Protein AF-F0G0K8-F1 (afdb_monomer_lite)

Secondary structure (DSSP, 8-state):
-----TT-PPEEEEESSHHHHHHH-BTTEEEEE-SSHHHHHHHHHHHHTT--SEEEE--PPPP-

pLDDT: mean 90.39, std 13.21, range [41.84, 98.25]

Structure (mmCIF, N/CA/C/O backbone):
data_AF-F0G0K8-F1
#
_entry.id   AF-F0G0K8-F1
#
loop_
_atom_site.group_PDB
_atom_site.id
_atom_site.type_symbol
_atom_site.label_atom_id
_atom_site.label_alt_id
_atom_site.label_comp_id
_atom_site.label_asym_id
_atom_site.label_entity_id
_atom_site.label_seq_id
_atom_site.pdbx_PDB_ins_code
_atom_site.Cartn_x
_atom_site.Cartn_y
_atom_site.Cartn_z
_atom_site.occupancy
_atom_site.B_iso_or_equiv
_atom_site.auth_seq_id
_atom_site.auth_comp_id
_atom_site.auth_asym_id
_atom_site.auth_atom_id
_atom_site.pdbx_PDB_model_num
ATOM 1 N N . MET A 1 1 ? 0.758 -10.070 21.422 1.00 41.84 1 MET A N 1
ATOM 2 C CA . MET A 1 1 ? 0.032 -8.818 21.707 1.00 41.84 1 MET A CA 1
ATOM 3 C C . MET A 1 1 ? -0.553 -8.341 20.389 1.00 41.84 1 MET A C 1
ATOM 5 O O . MET A 1 1 ? 0.130 -7.673 19.635 1.00 41.84 1 MET A O 1
ATOM 9 N N . THR A 1 2 ? -1.739 -8.832 20.034 1.00 47.03 2 THR A N 1
ATOM 10 C CA . THR A 1 2 ? -2.461 -8.440 18.815 1.00 47.03 2 THR A CA 1
ATOM 11 C C . THR A 1 2 ? -3.620 -7.561 19.260 1.00 47.03 2 THR A C 1
ATOM 13 O O . THR A 1 2 ? -4.567 -8.075 19.860 1.00 47.03 2 THR A O 1
ATOM 16 N N . SER A 1 3 ? -3.517 -6.249 19.046 1.00 55.06 3 SER A N 1
ATOM 17 C CA . SER A 1 3 ? -4.619 -5.316 19.285 1.00 55.06 3 SER A CA 1
ATOM 18 C C . SER A 1 3 ? -5.762 -5.667 18.335 1.00 55.06 3 SER A C 1
ATOM 20 O O . SER A 1 3 ? -5.694 -5.428 17.132 1.00 55.06 3 SER A O 1
ATOM 22 N N . GLN A 1 4 ? -6.805 -6.296 18.873 1.00 52.62 4 GLN A N 1
ATOM 23 C CA . GLN A 1 4 ? -8.070 -6.475 18.176 1.00 52.62 4 GLN A CA 1
ATOM 24 C C . GLN A 1 4 ? -8.898 -5.203 18.377 1.00 52.62 4 GLN A C 1
ATOM 26 O O . GLN A 1 4 ? -9.433 -4.985 19.461 1.00 52.62 4 GLN A O 1
ATOM 31 N N . HIS A 1 5 ? -9.008 -4.366 17.345 1.00 58.28 5 HIS A N 1
ATOM 32 C CA . HIS A 1 5 ? -10.011 -3.302 17.296 1.00 58.28 5 HIS A CA 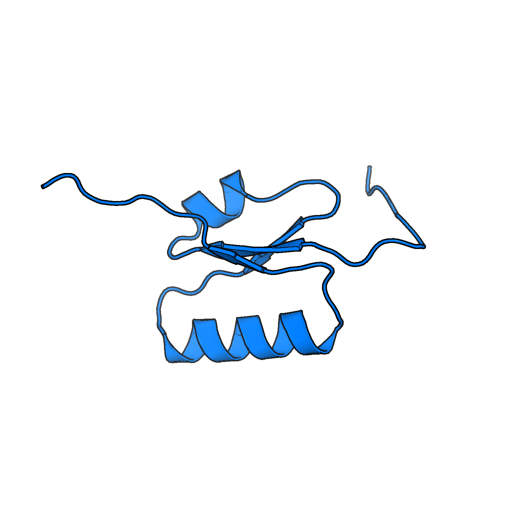1
ATOM 33 C C . HIS A 1 5 ? -11.217 -3.793 16.498 1.00 58.28 5 HIS A C 1
ATOM 35 O O . HIS A 1 5 ? -11.330 -3.582 15.292 1.00 58.28 5 HIS A O 1
ATOM 41 N N . THR A 1 6 ? -12.143 -4.462 17.178 1.00 61.62 6 THR A N 1
ATOM 42 C CA . THR A 1 6 ? -13.505 -4.682 16.681 1.00 61.62 6 THR A CA 1
ATOM 43 C C . THR A 1 6 ? -14.219 -3.329 16.580 1.00 61.62 6 THR A C 1
ATOM 45 O O . THR A 1 6 ? -14.860 -2.898 17.533 1.00 61.62 6 THR A O 1
ATOM 48 N N . GLY A 1 7 ? -14.058 -2.622 15.454 1.00 67.50 7 GLY A N 1
ATOM 49 C CA . GLY A 1 7 ? -14.851 -1.426 15.132 1.00 67.50 7 GLY A CA 1
ATOM 50 C C . GLY A 1 7 ? -14.264 -0.470 14.088 1.00 67.50 7 GLY A C 1
ATOM 51 O O . GLY A 1 7 ? -15.023 0.249 13.446 1.00 67.50 7 GLY A O 1
ATOM 52 N N . THR A 1 8 ? -12.947 -0.455 13.876 1.00 86.50 8 THR A N 1
ATOM 53 C CA . THR A 1 8 ? -12.294 0.505 12.966 1.00 86.50 8 THR A CA 1
ATOM 54 C C . THR A 1 8 ? -11.661 -0.204 11.775 1.00 86.50 8 THR A C 1
ATOM 56 O O . THR A 1 8 ? -10.794 -1.057 11.957 1.00 86.50 8 THR A O 1
ATOM 59 N N . LEU A 1 9 ? -12.085 0.162 10.560 1.00 95.81 9 LEU A N 1
ATOM 60 C CA . LEU A 1 9 ? -11.452 -0.291 9.317 1.00 95.81 9 LEU A CA 1
ATOM 61 C C . LEU A 1 9 ? -9.982 0.172 9.259 1.00 95.81 9 LEU A C 1
ATOM 63 O O . LEU A 1 9 ? -9.679 1.265 9.744 1.00 95.81 9 LEU A O 1
ATOM 67 N N . PRO A 1 10 ? -9.071 -0.612 8.657 1.00 96.81 10 PRO A N 1
ATOM 68 C CA . PRO A 1 10 ? -7.659 -0.254 8.590 1.00 96.81 10 PRO A CA 1
ATOM 69 C C . PRO A 1 10 ? -7.399 0.876 7.588 1.00 96.81 10 PRO A C 1
ATOM 71 O O . PRO A 1 10 ? -8.136 1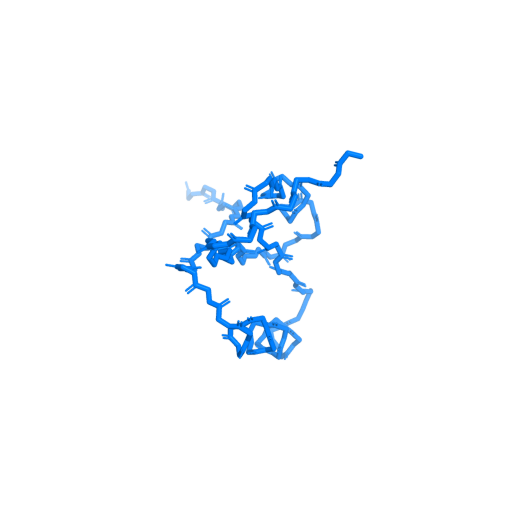.039 6.612 1.00 96.81 10 PRO A O 1
ATOM 74 N N . VAL A 1 11 ? -6.304 1.611 7.773 1.00 97.75 11 VAL A N 1
ATOM 75 C CA . VAL A 1 11 ? -5.685 2.392 6.690 1.00 97.75 11 VAL A CA 1
ATOM 76 C C . VAL A 1 11 ? -4.777 1.463 5.890 1.00 97.75 11 VAL A C 1
ATOM 78 O O . VAL A 1 11 ? -3.949 0.760 6.469 1.00 97.75 11 VAL A O 1
ATOM 81 N N . ILE A 1 12 ? -4.907 1.462 4.564 1.00 98.25 12 ILE A N 1
ATOM 82 C CA . ILE A 1 12 ? -4.009 0.709 3.686 1.00 98.25 12 ILE A CA 1
ATOM 83 C C . ILE A 1 12 ? -2.816 1.598 3.325 1.00 98.25 12 ILE A C 1
ATOM 85 O O . ILE A 1 12 ? -2.977 2.619 2.656 1.00 98.25 12 ILE A O 1
ATOM 89 N N . ALA A 1 13 ? -1.616 1.204 3.743 1.00 98.19 13 ALA A N 1
ATOM 90 C CA . ALA A 1 13 ? -0.374 1.846 3.327 1.00 98.19 13 ALA A CA 1
ATOM 91 C C . ALA A 1 13 ? 0.211 1.112 2.115 1.00 98.19 13 ALA A C 1
ATOM 93 O O . ALA A 1 13 ? 0.649 -0.034 2.226 1.00 98.19 13 ALA A O 1
ATOM 94 N N . VAL A 1 14 ? 0.219 1.771 0.958 1.00 97.81 14 VAL A N 1
ATOM 95 C CA . VAL A 1 14 ? 0.754 1.238 -0.300 1.00 97.81 14 VAL A CA 1
ATOM 96 C C . VAL A 1 14 ? 2.199 1.686 -0.452 1.00 97.81 14 VAL A C 1
ATOM 98 O O . VAL A 1 14 ? 2.474 2.886 -0.416 1.00 97.81 14 VAL A O 1
ATOM 101 N N . THR A 1 15 ? 3.119 0.738 -0.625 1.00 96.69 15 THR A N 1
ATOM 102 C CA . THR A 1 15 ? 4.557 1.024 -0.724 1.00 96.69 15 THR A CA 1
ATOM 103 C C . THR A 1 15 ? 5.207 0.322 -1.916 1.00 96.69 15 THR A C 1
ATOM 105 O O . THR A 1 15 ? 4.696 -0.680 -2.426 1.00 96.69 15 THR A O 1
ATOM 108 N N . GLY A 1 16 ? 6.357 0.829 -2.368 1.00 92.38 16 GLY A N 1
ATOM 109 C CA . GLY A 1 16 ? 7.109 0.246 -3.485 1.00 92.38 16 GLY A CA 1
ATOM 110 C C . GLY A 1 16 ? 8.028 -0.902 -3.060 1.00 92.38 16 GLY A C 1
ATOM 111 O O . GLY A 1 16 ? 8.306 -1.812 -3.842 1.00 92.38 16 GLY A O 1
ATOM 112 N N . MET A 1 17 ? 8.495 -0.889 -1.808 1.00 92.88 17 MET A N 1
ATOM 113 C CA . MET A 1 17 ? 9.498 -1.827 -1.300 1.00 92.88 17 MET A CA 1
ATOM 114 C C . MET A 1 17 ? 9.079 -2.509 0.003 1.00 92.88 17 MET A C 1
ATOM 116 O O . MET A 1 17 ? 8.398 -1.934 0.850 1.00 92.88 17 MET A O 1
ATOM 120 N N . ALA A 1 18 ? 9.602 -3.719 0.224 1.00 94.44 18 ALA A N 1
ATOM 121 C CA . ALA A 1 18 ? 9.407 -4.462 1.472 1.00 94.44 18 ALA A CA 1
ATOM 122 C C . ALA A 1 18 ? 9.918 -3.698 2.707 1.00 94.44 18 ALA A C 1
ATOM 124 O O . ALA A 1 18 ? 9.386 -3.857 3.803 1.00 94.44 18 ALA A O 1
ATOM 125 N N . PHE A 1 19 ? 10.971 -2.892 2.540 1.00 95.06 19 PHE A N 1
ATOM 126 C CA . PHE A 1 19 ? 11.514 -2.034 3.592 1.00 95.06 19 PHE A CA 1
ATOM 127 C C . PHE A 1 19 ? 10.516 -0.953 4.020 1.00 95.06 19 PHE A C 1
ATOM 129 O O . PHE A 1 19 ? 10.247 -0.818 5.209 1.00 95.06 19 PHE A O 1
ATOM 136 N N . GLU A 1 20 ? 9.916 -0.252 3.060 1.00 96.31 20 GLU A N 1
ATOM 137 C CA . GLU A 1 20 ? 8.903 0.777 3.314 1.00 96.31 20 GLU A CA 1
ATOM 138 C C . GLU A 1 20 ? 7.667 0.169 3.982 1.00 96.31 20 GLU A C 1
ATOM 140 O O . GLU A 1 20 ? 7.179 0.697 4.977 1.00 96.31 20 GLU A O 1
ATOM 145 N N . ALA A 1 21 ? 7.231 -1.010 3.522 1.00 96.50 21 ALA A N 1
ATOM 146 C CA . ALA A 1 21 ? 6.129 -1.742 4.139 1.00 96.50 21 ALA A CA 1
ATOM 147 C C . ALA A 1 21 ? 6.413 -2.122 5.598 1.00 96.50 21 ALA A C 1
ATOM 149 O O . ALA A 1 21 ? 5.497 -2.161 6.411 1.00 96.50 21 ALA A O 1
ATOM 150 N N . ARG A 1 22 ? 7.671 -2.415 5.961 1.00 96.62 22 ARG A N 1
ATOM 151 C CA . ARG A 1 22 ? 8.034 -2.654 7.368 1.00 96.62 22 ARG A CA 1
ATOM 152 C C . ARG A 1 22 ? 7.911 -1.392 8.214 1.00 96.62 22 ARG A C 1
ATOM 154 O O . ARG A 1 22 ? 7.501 -1.517 9.359 1.00 96.62 22 ARG A O 1
ATOM 161 N N . ILE A 1 23 ? 8.250 -0.226 7.665 1.00 97.12 23 ILE A N 1
ATOM 162 C CA . ILE A 1 23 ? 8.127 1.059 8.370 1.00 97.12 23 ILE A CA 1
ATOM 163 C C . ILE A 1 23 ? 6.656 1.432 8.562 1.00 97.12 23 ILE A C 1
ATOM 165 O O . ILE A 1 23 ? 6.278 1.874 9.639 1.00 97.12 23 ILE A O 1
ATOM 169 N N . ALA A 1 24 ? 5.829 1.233 7.536 1.00 97.06 24 ALA A N 1
ATOM 170 C CA . ALA A 1 24 ? 4.426 1.633 7.563 1.00 97.06 24 ALA A CA 1
ATOM 171 C C . ALA A 1 24 ? 3.536 0.764 8.475 1.00 97.06 24 ALA A C 1
ATOM 173 O O . ALA A 1 24 ? 2.416 1.157 8.782 1.00 97.06 24 ALA A O 1
ATOM 174 N N . ARG A 1 25 ? 3.991 -0.423 8.897 1.00 95.19 25 ARG A N 1
ATOM 175 C CA . ARG A 1 25 ? 3.197 -1.331 9.741 1.00 95.19 25 ARG A CA 1
ATOM 176 C C . ARG A 1 25 ? 2.994 -0.772 11.147 1.00 95.19 25 ARG A C 1
ATOM 178 O O . ARG A 1 25 ? 3.933 -0.307 11.783 1.00 95.19 25 ARG A O 1
ATOM 185 N N . GLY A 1 26 ? 1.783 -0.947 11.659 1.00 95.06 26 GLY A N 1
ATOM 186 C CA . GLY A 1 26 ? 1.403 -0.596 13.021 1.00 95.06 26 GLY A CA 1
ATOM 187 C C . GLY A 1 26 ? -0.055 -0.953 13.290 1.00 95.06 26 GLY A C 1
ATOM 188 O O . GLY A 1 26 ? -0.756 -1.446 12.404 1.00 95.06 26 GLY A O 1
ATOM 189 N N . ASP A 1 27 ? -0.511 -0.701 14.513 1.00 95.50 27 ASP A N 1
ATOM 190 C CA . ASP A 1 27 ? -1.909 -0.910 14.887 1.00 95.50 27 ASP A CA 1
ATOM 191 C C . ASP A 1 27 ? -2.832 -0.072 13.983 1.00 95.50 27 ASP A C 1
ATOM 193 O O . ASP A 1 27 ? -2.626 1.125 13.793 1.00 95.50 27 ASP A O 1
ATOM 197 N N . GLY A 1 28 ? -3.839 -0.720 13.385 1.00 95.50 28 GLY A N 1
ATOM 198 C CA . GLY A 1 28 ? -4.781 -0.079 12.460 1.00 95.50 28 GLY A CA 1
ATOM 199 C C . GLY A 1 28 ? -4.261 0.144 11.034 1.00 95.50 28 GLY A C 1
ATOM 200 O O . GLY A 1 28 ? -4.988 0.718 10.220 1.00 95.50 28 GLY A O 1
ATOM 201 N N . VAL A 1 29 ? -3.049 -0.318 10.702 1.00 96.81 29 VAL A N 1
ATOM 202 C CA . VAL A 1 29 ? -2.463 -0.167 9.362 1.00 96.81 29 VAL A CA 1
ATOM 203 C C . VAL A 1 29 ? -2.224 -1.519 8.701 1.00 96.81 29 VAL A C 1
ATOM 205 O O . VAL A 1 29 ? -1.499 -2.370 9.218 1.00 96.81 29 VAL A O 1
ATOM 208 N N . GLU A 1 30 ? -2.772 -1.688 7.500 1.00 97.19 30 GLU A N 1
ATOM 209 C CA . GLU A 1 30 ? -2.431 -2.795 6.612 1.00 97.19 30 GLU A CA 1
ATOM 210 C C . GLU A 1 30 ? -1.428 -2.317 5.551 1.00 97.19 30 GLU A C 1
ATOM 212 O O . GLU A 1 30 ? -1.751 -1.490 4.703 1.00 97.19 30 GLU A O 1
ATOM 217 N N . ALA A 1 31 ? -0.197 -2.833 5.580 1.00 97.56 31 ALA A N 1
ATOM 218 C CA . ALA A 1 31 ? 0.824 -2.480 4.593 1.00 97.56 31 ALA A CA 1
ATOM 219 C C . ALA A 1 31 ? 0.799 -3.430 3.384 1.00 97.56 31 ALA A C 1
ATOM 221 O O . ALA A 1 31 ? 1.027 -4.636 3.535 1.00 97.56 31 ALA A O 1
ATOM 222 N N . VAL A 1 32 ? 0.613 -2.871 2.187 1.00 97.44 32 VAL A N 1
ATOM 223 C CA . VAL A 1 32 ? 0.591 -3.571 0.896 1.00 97.44 32 VAL A CA 1
ATOM 224 C C . VAL A 1 32 ? 1.786 -3.121 0.056 1.00 97.44 32 VAL A C 1
ATOM 226 O O . VAL A 1 32 ? 1.999 -1.931 -0.155 1.00 97.44 32 VAL A O 1
ATOM 229 N N . PHE A 1 33 ? 2.563 -4.074 -0.457 1.00 96.12 33 PHE A N 1
ATOM 230 C CA . PHE A 1 33 ? 3.673 -3.797 -1.368 1.00 96.12 33 PHE A CA 1
ATOM 231 C C . PHE A 1 33 ? 3.856 -4.943 -2.359 1.00 96.12 33 PHE A C 1
ATOM 233 O O . PHE A 1 33 ? 3.572 -6.103 -2.048 1.00 96.12 33 PHE A O 1
ATOM 240 N N . ALA A 1 34 ? 4.397 -4.639 -3.536 1.00 92.56 34 ALA A N 1
ATOM 241 C CA . ALA A 1 34 ? 4.852 -5.647 -4.481 1.00 92.56 34 ALA A CA 1
ATOM 242 C C . ALA A 1 34 ? 5.940 -5.081 -5.397 1.00 92.56 34 ALA A C 1
ATOM 244 O O . ALA A 1 34 ? 5.878 -3.935 -5.819 1.00 92.56 34 ALA A O 1
ATOM 245 N N . ALA A 1 35 ? 6.904 -5.922 -5.778 1.00 84.44 35 ALA A N 1
ATOM 246 C CA . ALA A 1 35 ? 8.001 -5.533 -6.669 1.00 84.44 35 ALA A CA 1
ATOM 247 C C . ALA A 1 35 ? 7.593 -5.367 -8.153 1.00 84.44 35 ALA A C 1
ATOM 249 O O . ALA A 1 35 ? 8.446 -5.097 -8.994 1.00 84.44 35 ALA A O 1
ATOM 250 N N . ARG A 1 36 ? 6.316 -5.587 -8.508 1.00 90.19 36 ARG A N 1
ATOM 251 C CA . ARG A 1 36 ? 5.778 -5.414 -9.869 1.00 90.19 36 ARG A CA 1
ATOM 252 C C . ARG A 1 36 ? 4.390 -4.780 -9.825 1.00 90.19 36 ARG A C 1
ATOM 254 O O . ARG A 1 36 ? 3.609 -5.112 -8.934 1.00 90.19 36 ARG A O 1
ATOM 261 N N . ALA A 1 37 ? 4.083 -3.940 -10.813 1.00 89.38 37 ALA A N 1
ATOM 262 C CA . ALA A 1 37 ? 2.834 -3.181 -10.882 1.00 89.38 37 ALA A CA 1
ATOM 263 C C . ALA A 1 37 ? 1.583 -4.077 -10.916 1.00 89.38 37 ALA A C 1
ATOM 265 O O . ALA A 1 37 ? 0.674 -3.868 -10.123 1.00 89.38 37 ALA A O 1
ATOM 266 N N . ASP A 1 38 ? 1.581 -5.136 -11.731 1.00 93.56 38 ASP A N 1
ATOM 267 C CA . ASP A 1 38 ? 0.470 -6.097 -11.844 1.00 93.56 38 ASP A CA 1
ATOM 268 C C . ASP A 1 38 ? 0.165 -6.813 -10.518 1.00 93.56 38 ASP A C 1
ATOM 270 O O . ASP A 1 38 ? -0.975 -7.147 -10.194 1.00 93.56 38 ASP A O 1
ATOM 274 N N . ARG A 1 39 ? 1.208 -7.062 -9.725 1.00 94.19 39 ARG A N 1
ATOM 275 C CA . ARG A 1 39 ? 1.081 -7.693 -8.409 1.00 94.19 39 ARG A CA 1
ATOM 276 C C . ARG A 1 39 ? 0.623 -6.698 -7.354 1.00 94.19 39 ARG A C 1
ATOM 278 O O . ARG A 1 39 ? -0.128 -7.091 -6.467 1.00 94.19 39 ARG A O 1
ATOM 285 N N . LEU A 1 40 ? 1.078 -5.449 -7.448 1.00 94.62 40 LEU A N 1
ATOM 286 C CA . LEU A 1 40 ? 0.675 -4.381 -6.539 1.00 94.62 40 LEU A CA 1
ATOM 287 C C . LEU A 1 40 ? -0.808 -4.069 -6.713 1.00 94.62 40 LEU A C 1
ATOM 289 O O . LEU A 1 40 ? -1.525 -3.997 -5.722 1.00 94.62 40 LEU A O 1
ATOM 293 N N . GLU A 1 41 ? -1.257 -3.953 -7.962 1.00 95.88 41 GLU A N 1
ATOM 294 C CA . GLU A 1 41 ? -2.660 -3.738 -8.310 1.00 95.88 41 GLU A CA 1
ATOM 295 C C . GLU A 1 41 ? -3.537 -4.836 -7.710 1.00 95.88 41 GLU A C 1
ATOM 297 O O . GLU A 1 41 ? -4.427 -4.540 -6.919 1.00 95.88 41 GLU A O 1
ATOM 302 N N . ARG A 1 42 ? -3.215 -6.110 -7.976 1.00 96.50 42 ARG A N 1
ATOM 303 C CA . ARG A 1 42 ? -3.971 -7.239 -7.422 1.00 96.50 42 ARG A CA 1
ATOM 304 C C . ARG A 1 42 ? -4.007 -7.230 -5.892 1.00 96.50 42 ARG A C 1
ATOM 306 O O . ARG A 1 42 ? -5.079 -7.373 -5.313 1.00 96.50 42 ARG A O 1
ATOM 313 N N . ALA A 1 43 ? -2.862 -7.037 -5.237 1.00 95.38 43 ALA A N 1
ATOM 314 C CA . ALA A 1 43 ? -2.794 -7.016 -3.776 1.00 95.38 43 ALA A CA 1
ATOM 315 C C . ALA A 1 43 ? -3.595 -5.846 -3.176 1.00 95.38 43 ALA A C 1
ATOM 317 O O . ALA A 1 43 ? -4.268 -6.012 -2.159 1.00 95.38 43 ALA A O 1
ATOM 318 N N . LEU A 1 44 ? -3.569 -4.676 -3.821 1.00 96.88 44 LEU A N 1
ATOM 319 C CA . LEU A 1 44 ? -4.348 -3.512 -3.406 1.00 96.88 44 LEU A CA 1
ATOM 320 C C . LEU A 1 44 ? -5.854 -3.725 -3.619 1.00 96.88 44 LEU A C 1
ATOM 322 O O . LEU A 1 44 ? -6.648 -3.374 -2.745 1.00 96.88 44 LEU A O 1
ATOM 326 N N . THR A 1 45 ? -6.260 -4.334 -4.735 1.00 97.69 45 THR A N 1
ATOM 327 C CA . THR A 1 45 ? -7.659 -4.713 -4.986 1.00 97.69 45 THR A CA 1
ATOM 328 C C . THR A 1 45 ? -8.161 -5.688 -3.924 1.00 97.69 45 THR A C 1
ATOM 330 O O . THR A 1 45 ? -9.226 -5.478 -3.348 1.00 97.69 45 THR A O 1
ATOM 333 N N . GLU A 1 46 ? -7.383 -6.722 -3.601 1.00 96.62 46 GLU A N 1
ATOM 334 C CA . GLU A 1 46 ? -7.737 -7.689 -2.556 1.00 96.62 46 GLU A CA 1
ATOM 335 C C . GLU A 1 46 ? -7.841 -7.034 -1.171 1.00 96.62 46 GLU A C 1
ATOM 337 O O . GLU A 1 46 ? -8.740 -7.372 -0.399 1.00 96.62 46 GLU A O 1
ATOM 342 N N . ALA A 1 47 ? -6.940 -6.099 -0.848 1.00 95.44 47 ALA A N 1
ATOM 343 C CA . ALA A 1 47 ? -6.951 -5.368 0.417 1.00 95.44 47 ALA A CA 1
ATOM 344 C C . ALA A 1 47 ? -8.173 -4.450 0.549 1.00 95.44 47 ALA A C 1
ATOM 346 O O . ALA A 1 47 ? -8.900 -4.509 1.539 1.00 95.44 47 ALA A O 1
ATOM 347 N N . THR A 1 48 ? -8.449 -3.654 -0.482 1.00 96.75 48 THR A N 1
ATOM 348 C CA . THR A 1 48 ? -9.585 -2.718 -0.499 1.00 96.75 48 THR A CA 1
ATOM 349 C C . THR A 1 48 ? -10.939 -3.425 -0.537 1.00 96.75 48 THR A C 1
ATOM 351 O O . THR A 1 48 ? -11.891 -2.932 0.067 1.00 96.75 48 THR A O 1
ATOM 354 N N . ALA A 1 49 ? -11.033 -4.611 -1.149 1.00 97.38 49 ALA A N 1
ATOM 355 C CA . ALA A 1 49 ? -12.252 -5.425 -1.158 1.00 97.38 49 ALA A CA 1
ATOM 356 C C . ALA A 1 49 ? -12.709 -5.867 0.247 1.00 97.38 49 ALA A C 1
ATOM 358 O O . ALA A 1 49 ? -13.886 -6.164 0.442 1.00 97.38 49 ALA A O 1
ATOM 359 N N . ARG A 1 50 ? -11.805 -5.883 1.238 1.00 93.50 50 ARG A N 1
ATOM 360 C CA . ARG A 1 50 ? -12.138 -6.159 2.648 1.00 93.50 50 ARG A CA 1
ATOM 361 C C . ARG A 1 50 ? -12.630 -4.923 3.414 1.00 93.50 50 ARG A C 1
ATOM 363 O O . ARG A 1 50 ? -13.033 -5.052 4.567 1.00 93.50 50 ARG A O 1
ATOM 370 N N . GLY A 1 51 ? -12.628 -3.753 2.772 1.00 95.31 51 GLY A N 1
ATOM 371 C CA . GLY A 1 51 ? -12.946 -2.460 3.370 1.00 95.31 51 GLY A CA 1
ATOM 372 C C . GLY A 1 51 ? -11.732 -1.805 4.036 1.00 95.31 51 GLY A C 1
ATOM 373 O O . GLY A 1 51 ? -10.933 -2.455 4.705 1.00 95.31 51 GLY A O 1
ATOM 374 N N . CYS A 1 52 ? -11.606 -0.488 3.877 1.00 97.25 52 CYS A N 1
ATOM 375 C CA . CYS A 1 52 ? -10.565 0.318 4.511 1.00 97.25 52 CYS A CA 1
ATOM 3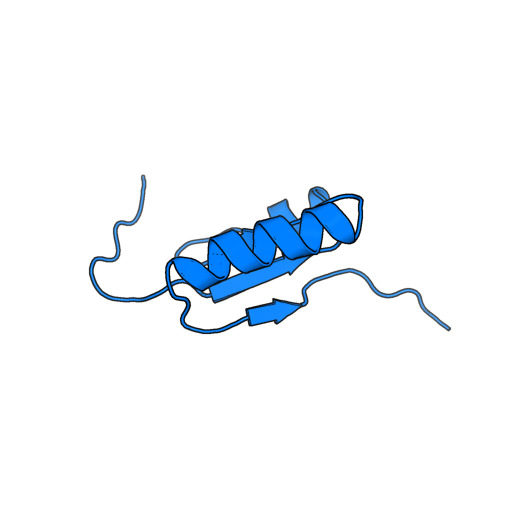76 C C . CYS A 1 52 ? -11.105 1.700 4.893 1.00 97.25 52 CYS A C 1
ATOM 378 O O . CYS A 1 52 ? -12.022 2.215 4.253 1.00 97.25 52 CYS A O 1
ATOM 380 N N . ALA A 1 53 ? -10.505 2.321 5.904 1.00 97.19 53 ALA A N 1
ATOM 381 C CA . ALA A 1 53 ? -10.775 3.707 6.277 1.00 97.19 53 ALA A CA 1
ATOM 382 C C . ALA A 1 53 ? -10.125 4.712 5.306 1.00 97.19 53 ALA A C 1
ATOM 384 O O . ALA A 1 53 ? -10.532 5.869 5.250 1.00 97.19 53 ALA A O 1
ATOM 385 N N . GLY A 1 54 ? -9.122 4.280 4.537 1.00 97.19 54 GLY A N 1
ATOM 386 C CA . GLY A 1 54 ? -8.433 5.105 3.552 1.00 97.19 54 GLY A CA 1
ATOM 387 C C . GLY A 1 54 ? -7.192 4.421 2.986 1.00 97.19 54 GLY A C 1
ATOM 388 O O . GLY A 1 54 ? -6.794 3.350 3.447 1.00 97.19 54 GLY A O 1
ATOM 389 N N . ILE A 1 55 ? -6.584 5.064 1.991 1.00 98.00 55 ILE A N 1
ATOM 390 C CA . ILE A 1 55 ? -5.360 4.607 1.327 1.00 98.00 55 ILE A CA 1
ATOM 391 C C . ILE A 1 55 ? -4.319 5.723 1.421 1.00 98.00 55 ILE A C 1
ATOM 393 O O . ILE A 1 55 ? -4.627 6.880 1.131 1.00 98.00 55 ILE A O 1
ATOM 397 N N . VAL A 1 56 ? -3.087 5.375 1.789 1.00 97.69 56 VAL A N 1
ATOM 398 C CA . VAL A 1 56 ? -1.937 6.285 1.762 1.00 97.69 56 VAL A CA 1
ATOM 399 C C . VAL A 1 56 ? -0.830 5.676 0.908 1.00 97.69 56 VAL A C 1
ATOM 401 O O . VAL A 1 56 ? -0.500 4.502 1.056 1.00 97.69 56 VAL A O 1
ATOM 404 N N . SER A 1 57 ? -0.242 6.473 0.017 1.00 95.50 57 SER A N 1
ATOM 405 C CA . SER A 1 57 ? 0.996 6.100 -0.671 1.00 95.50 57 SER A CA 1
ATOM 406 C C . SER A 1 57 ? 2.177 6.498 0.210 1.00 95.50 57 SER A C 1
ATOM 408 O O . SER A 1 57 ? 2.347 7.680 0.508 1.00 95.50 57 SER A O 1
ATOM 410 N N . PHE A 1 58 ? 2.989 5.529 0.624 1.00 94.94 58 PHE A N 1
ATOM 411 C CA . PHE A 1 58 ? 4.159 5.738 1.475 1.00 94.94 58 PHE A CA 1
ATOM 412 C C . PHE A 1 58 ? 5.408 5.183 0.793 1.00 94.94 58 PHE A C 1
ATOM 414 O O . PHE A 1 58 ? 5.460 4.011 0.424 1.00 94.94 58 PHE A O 1
ATOM 421 N N . GLY A 1 59 ? 6.437 6.013 0.653 1.00 93.00 59 GLY A N 1
ATOM 422 C CA . GLY A 1 59 ? 7.693 5.578 0.067 1.00 93.00 59 GLY A CA 1
ATOM 423 C C . GLY A 1 59 ? 8.728 6.683 -0.033 1.00 93.00 59 GLY A C 1
ATOM 424 O O . GLY A 1 59 ? 8.475 7.843 0.298 1.00 93.00 59 GLY A O 1
ATOM 425 N N . THR A 1 60 ? 9.911 6.293 -0.484 1.00 91.75 60 THR A N 1
ATOM 426 C CA . THR A 1 60 ? 11.043 7.196 -0.683 1.00 91.75 60 THR A CA 1
ATOM 427 C C . THR A 1 60 ? 10.945 7.841 -2.062 1.00 91.75 60 THR A C 1
ATOM 429 O O . THR A 1 60 ? 10.759 7.147 -3.060 1.00 91.75 60 THR A O 1
ATOM 432 N N . ALA A 1 61 ? 11.112 9.159 -2.135 1.00 90.62 61 ALA A N 1
ATOM 433 C CA . ALA A 1 61 ? 11.282 9.879 -3.394 1.00 90.62 61 ALA A CA 1
ATOM 434 C C . ALA A 1 61 ? 12.764 10.236 -3.596 1.00 90.62 61 ALA A C 1
ATOM 436 O O . ALA A 1 61 ? 13.472 10.518 -2.629 1.00 90.62 61 ALA A O 1
ATOM 437 N N . GLY A 1 62 ? 13.239 10.217 -4.844 1.00 89.88 62 GLY A N 1
ATOM 438 C CA .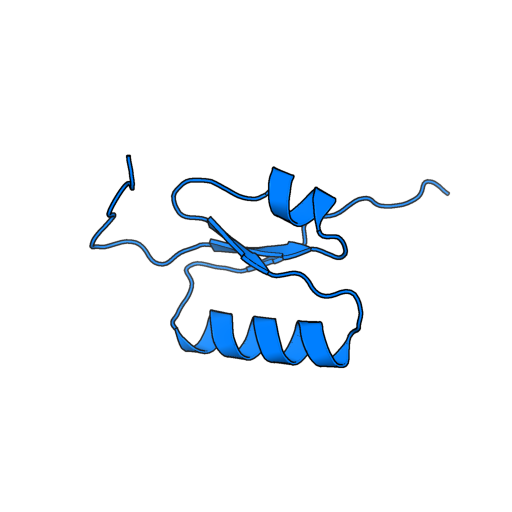 GLY A 1 62 ? 14.560 10.753 -5.190 1.00 89.88 62 GLY A CA 1
ATOM 439 C C . GLY A 1 62 ? 14.576 12.286 -5.143 1.00 89.88 62 GLY A C 1
ATOM 440 O O . GLY A 1 62 ? 13.535 12.918 -5.317 1.00 89.88 62 GLY A O 1
ATOM 441 N N . GLY A 1 63 ? 15.750 12.878 -4.911 1.00 92.31 63 GLY A N 1
ATOM 442 C CA . GLY A 1 63 ? 15.969 14.322 -5.053 1.00 92.31 63 GLY A CA 1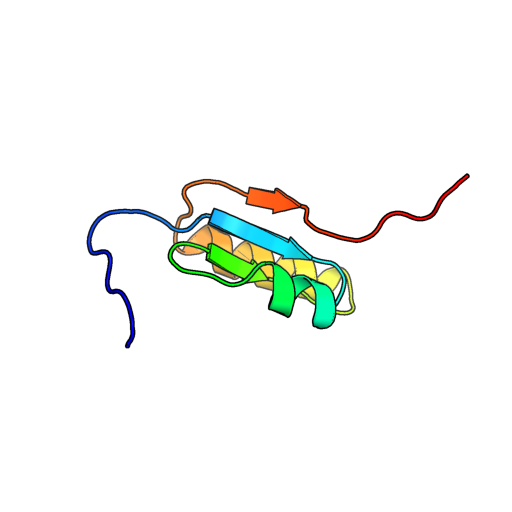
ATOM 443 C C . GLY A 1 63 ? 16.266 14.701 -6.506 1.00 92.31 63 GLY A C 1
ATOM 444 O O . GLY A 1 63 ? 16.887 13.912 -7.219 1.00 92.31 63 GLY A O 1
ATOM 445 N N . LEU A 1 64 ? 15.798 15.881 -6.925 1.00 77.12 64 LEU A N 1
ATOM 446 C CA . LEU A 1 64 ? 16.096 16.495 -8.227 1.00 77.12 64 LEU A CA 1
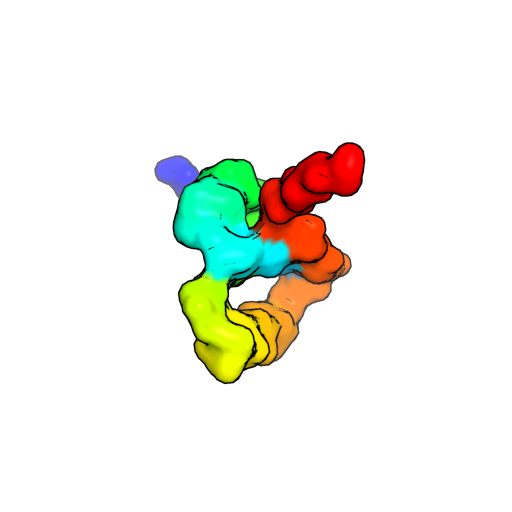ATOM 447 C C . LEU A 1 64 ? 17.422 17.259 -8.189 1.00 77.12 64 LEU A C 1
ATOM 449 O O . LEU A 1 64 ? 17.670 17.932 -7.162 1.00 77.12 64 LEU A O 1
#

Sequence (64 aa):
MTSQHTGTLPVIAVTGMAFEARIARGDGVEAVFAARADRLERALTEATARGCAGIVSFGTAGGL

Radius of gyration: 12.47 Å; chains: 1; bounding box: 31×25×34 Å

Foldseek 3Di:
DQDDDPPAFAEEEEEADPVQQVVQDDVRYDYQYDPDPVRSVVRVVVSCVVPHPYYDYTYDDDDD